Protein AF-A0A3D3SVZ4-F1 (afdb_monomer)

Foldseek 3Di:
DQLVVLLVVLQVVLVVVVVVLVVQQVDWDFDCPPVPNDTPTPGRDDDPVNSVVSNVVSNVCSNVVRVVVVVVVVPDDPVRVVVVD

Structure (mmCIF, N/CA/C/O backbone):
data_AF-A0A3D3SVZ4-F1
#
_entry.id   AF-A0A3D3SVZ4-F1
#
loop_
_atom_site.group_PDB
_atom_site.id
_atom_site.type_symbol
_atom_site.label_atom_id
_atom_site.label_alt_id
_atom_site.label_comp_id
_atom_site.label_asym_id
_atom_site.label_entity_id
_atom_site.label_seq_id
_atom_site.pdbx_PDB_ins_code
_atom_site.Cartn_x
_atom_site.Cartn_y
_atom_site.Cartn_z
_atom_site.occupancy
_atom_site.B_iso_or_equiv
_atom_site.auth_seq_id
_atom_site.auth_comp_id
_atom_site.auth_asym_id
_atom_site.auth_atom_id
_atom_site.pdbx_PDB_model_num
ATOM 1 N N . ALA A 1 1 ? 9.976 -5.767 -13.001 1.00 77.12 1 ALA A N 1
ATOM 2 C CA . ALA A 1 1 ? 10.381 -5.653 -11.586 1.00 77.12 1 ALA A CA 1
ATOM 3 C C . ALA A 1 1 ? 9.682 -4.470 -10.918 1.00 77.12 1 ALA A C 1
ATOM 5 O O . ALA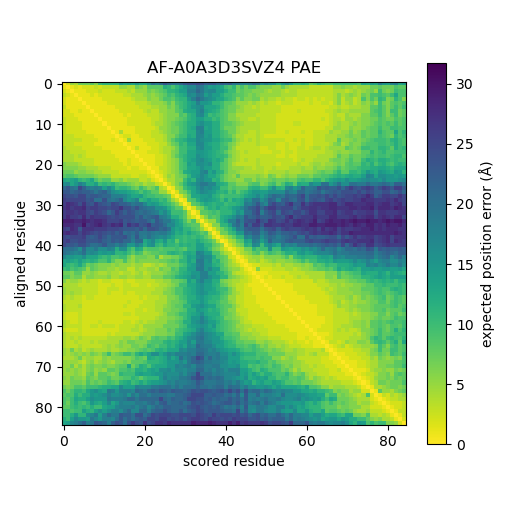 A 1 1 ? 8.765 -4.710 -10.148 1.00 77.12 1 ALA A O 1
ATOM 6 N N . PHE A 1 2 ? 9.973 -3.230 -11.333 1.00 83.00 2 PHE A N 1
ATOM 7 C CA . PHE A 1 2 ? 9.480 -2.003 -10.685 1.00 83.00 2 PHE A CA 1
ATOM 8 C C . PHE A 1 2 ? 7.979 -1.943 -10.363 1.00 83.00 2 PHE A C 1
ATOM 10 O O . PHE A 1 2 ? 7.625 -1.601 -9.243 1.00 83.00 2 PHE A O 1
ATOM 17 N N . LEU A 1 3 ? 7.088 -2.310 -11.295 1.00 86.25 3 LEU A N 1
ATOM 18 C CA . LEU A 1 3 ? 5.643 -2.277 -11.026 1.00 86.25 3 LEU A CA 1
ATOM 19 C C . LEU A 1 3 ? 5.231 -3.245 -9.903 1.00 86.25 3 LEU A C 1
ATOM 21 O O . LEU A 1 3 ? 4.421 -2.891 -9.053 1.00 86.25 3 LEU A O 1
ATOM 25 N N . ALA A 1 4 ? 5.807 -4.450 -9.878 1.00 87.44 4 ALA A N 1
ATOM 26 C CA . ALA A 1 4 ? 5.521 -5.438 -8.840 1.00 87.44 4 ALA A CA 1
ATOM 27 C C . ALA A 1 4 ? 6.060 -4.986 -7.473 1.00 87.44 4 ALA A C 1
ATOM 29 O O . ALA A 1 4 ? 5.364 -5.125 -6.472 1.00 87.44 4 ALA A O 1
ATOM 30 N N . GLU A 1 5 ? 7.249 -4.375 -7.437 1.00 88.44 5 GLU A N 1
ATOM 31 C CA . GLU A 1 5 ? 7.787 -3.754 -6.219 1.00 88.44 5 GLU A CA 1
ATOM 32 C C . GLU A 1 5 ? 6.906 -2.602 -5.726 1.00 88.44 5 GLU A C 1
ATOM 34 O O . GLU A 1 5 ? 6.593 -2.542 -4.541 1.00 88.44 5 GLU A O 1
ATOM 39 N N . SER A 1 6 ? 6.444 -1.716 -6.617 1.00 90.19 6 SER A N 1
ATOM 40 C CA . SER A 1 6 ? 5.558 -0.606 -6.238 1.00 90.19 6 SER A CA 1
ATOM 41 C C . SER A 1 6 ? 4.224 -1.094 -5.670 1.00 90.19 6 SER A C 1
ATOM 43 O O . SER A 1 6 ? 3.752 -0.554 -4.673 1.00 90.19 6 SER A O 1
ATOM 45 N N . VAL A 1 7 ? 3.631 -2.140 -6.254 1.00 90.69 7 VAL A N 1
ATOM 46 C CA . VAL A 1 7 ? 2.393 -2.748 -5.737 1.00 90.69 7 VAL A CA 1
ATOM 47 C C . VAL A 1 7 ? 2.629 -3.443 -4.397 1.00 90.69 7 VAL A C 1
ATOM 49 O O . VAL A 1 7 ? 1.808 -3.306 -3.494 1.00 90.69 7 VAL A O 1
ATOM 52 N N . PHE A 1 8 ? 3.750 -4.148 -4.235 1.00 91.75 8 PHE A N 1
ATOM 53 C CA . PHE A 1 8 ? 4.104 -4.780 -2.965 1.00 91.75 8 PHE A CA 1
ATOM 54 C C . PHE A 1 8 ? 4.275 -3.741 -1.850 1.00 91.75 8 PHE A C 1
ATOM 56 O O . PHE A 1 8 ? 3.672 -3.871 -0.787 1.00 91.75 8 PHE A O 1
ATOM 63 N N . LEU A 1 9 ? 5.027 -2.668 -2.112 1.00 92.75 9 LEU A N 1
ATOM 64 C CA . LEU A 1 9 ? 5.203 -1.569 -1.162 1.00 92.75 9 LEU A CA 1
ATOM 65 C C . LEU A 1 9 ? 3.881 -0.864 -0.848 1.00 92.75 9 LEU A C 1
ATOM 67 O O . LEU A 1 9 ? 3.635 -0.527 0.309 1.00 92.75 9 LEU A O 1
ATOM 71 N N . ALA A 1 10 ? 3.012 -0.685 -1.845 1.00 92.25 10 ALA A N 1
ATOM 72 C CA . ALA A 1 10 ? 1.687 -0.126 -1.628 1.00 92.25 10 ALA A CA 1
ATOM 73 C C . ALA A 1 10 ? 0.843 -1.019 -0.710 1.00 92.25 10 ALA A C 1
ATOM 75 O O . ALA A 1 10 ? 0.315 -0.521 0.277 1.00 92.25 10 ALA A O 1
ATOM 76 N N . LEU A 1 11 ? 0.792 -2.334 -0.950 1.00 92.88 11 LEU A N 1
ATOM 77 C CA . LEU A 1 11 ? 0.078 -3.282 -0.086 1.00 92.88 11 LEU A CA 1
ATOM 78 C C . LEU A 1 11 ? 0.592 -3.263 1.355 1.00 92.88 11 LEU A C 1
ATOM 80 O O . LEU A 1 11 ? -0.210 -3.228 2.288 1.00 92.88 11 LEU A O 1
ATOM 84 N N . VAL A 1 12 ? 1.914 -3.245 1.545 1.00 94.88 12 VAL A N 1
ATOM 85 C CA . VAL A 1 12 ? 2.523 -3.135 2.878 1.00 94.88 12 VAL A CA 1
ATOM 86 C C . VAL A 1 12 ? 2.126 -1.812 3.536 1.00 94.88 12 VAL A C 1
ATOM 88 O O . VAL A 1 12 ? 1.657 -1.814 4.672 1.00 94.88 12 VAL A O 1
ATOM 91 N N . GLY A 1 13 ? 2.230 -0.691 2.819 1.00 92.25 13 GLY A N 1
ATOM 92 C CA . GLY A 1 13 ? 1.823 0.622 3.321 1.00 92.25 13 GLY A CA 1
ATOM 93 C C . GLY A 1 13 ? 0.332 0.702 3.665 1.00 92.25 13 GLY A C 1
ATOM 94 O O . GLY A 1 13 ? -0.029 1.232 4.712 1.00 92.25 13 GLY A O 1
ATOM 95 N N . GLY A 1 14 ? -0.537 0.127 2.829 1.00 92.31 14 GLY A N 1
ATOM 96 C CA . GLY A 1 14 ? -1.979 0.042 3.061 1.00 92.31 14 GLY A CA 1
ATOM 97 C C . GLY A 1 14 ? -2.328 -0.822 4.274 1.00 92.31 14 GLY A C 1
ATOM 98 O O . GLY A 1 14 ? -3.159 -0.424 5.087 1.00 92.31 14 GLY A O 1
ATOM 99 N N . GLY A 1 15 ? -1.654 -1.962 4.445 1.00 93.31 15 GLY A N 1
ATOM 100 C CA . GLY A 1 15 ? -1.805 -2.826 5.619 1.00 93.31 15 GLY A CA 1
ATOM 101 C C . GLY A 1 15 ? -1.355 -2.147 6.914 1.00 93.31 15 GLY A C 1
ATOM 102 O O . GLY A 1 15 ? -2.073 -2.181 7.911 1.00 93.31 15 GLY A O 1
ATOM 103 N N . VAL A 1 16 ? -0.209 -1.461 6.890 1.00 94.00 16 VAL A N 1
ATOM 104 C CA . VAL A 1 16 ? 0.284 -0.675 8.033 1.00 94.00 16 VAL A CA 1
ATOM 105 C C . VAL A 1 16 ? -0.667 0.483 8.353 1.00 94.00 16 VAL A C 1
ATOM 107 O O . VAL A 1 16 ? -1.007 0.695 9.515 1.00 94.00 16 VAL A O 1
ATOM 110 N N . GLY A 1 17 ? -1.162 1.199 7.340 1.00 90.81 17 GLY A N 1
ATOM 111 C CA . GLY A 1 17 ? -2.146 2.269 7.516 1.00 90.81 17 GLY A CA 1
ATOM 112 C C . GLY A 1 17 ? -3.458 1.774 8.130 1.00 90.81 17 GLY A C 1
ATOM 113 O O . GLY A 1 17 ? -3.992 2.415 9.030 1.00 90.81 17 GLY A O 1
ATOM 114 N N . LEU A 1 18 ? -3.941 0.601 7.712 1.00 91.69 18 LEU A N 1
ATOM 115 C CA . LEU A 1 18 ? -5.104 -0.052 8.318 1.00 91.69 18 LEU A CA 1
ATOM 116 C C . LEU A 1 18 ? -4.865 -0.449 9.774 1.00 91.69 18 LEU A C 1
ATOM 118 O O . LEU A 1 18 ? -5.752 -0.257 10.606 1.00 91.69 18 LEU A O 1
ATOM 122 N N . ALA A 1 19 ? -3.674 -0.955 10.100 1.00 90.00 19 ALA A N 1
ATOM 123 C CA . ALA A 1 19 ? -3.306 -1.248 11.479 1.00 90.00 19 ALA A CA 1
ATOM 124 C C . ALA A 1 19 ? -3.358 0.026 12.341 1.00 90.00 19 ALA A C 1
ATOM 126 O O . ALA A 1 19 ? -4.010 0.029 13.383 1.00 90.00 19 ALA A O 1
ATOM 127 N N . PHE A 1 20 ? -2.787 1.140 11.876 1.00 87.44 20 PHE A N 1
ATOM 128 C CA . PHE A 1 20 ? -2.894 2.426 12.574 1.00 87.44 20 PHE A CA 1
ATOM 129 C C . PHE A 1 20 ? -4.335 2.948 12.668 1.00 87.44 20 PHE A C 1
ATOM 131 O O . PHE A 1 20 ? -4.736 3.425 13.726 1.00 87.44 20 PHE A O 1
ATOM 138 N N . ALA A 1 21 ? -5.141 2.809 11.613 1.00 86.06 21 ALA A N 1
ATOM 139 C CA . ALA A 1 21 ? -6.554 3.187 11.643 1.00 86.06 21 ALA A CA 1
ATOM 140 C C . ALA A 1 21 ? -7.347 2.358 12.666 1.00 86.06 21 ALA A C 1
ATOM 142 O O . ALA A 1 21 ? -8.250 2.876 13.319 1.00 86.06 21 ALA A O 1
ATOM 143 N N . SER A 1 22 ? -6.989 1.083 12.852 1.00 84.12 22 SER A N 1
ATOM 144 C CA . SER A 1 22 ? -7.604 0.238 13.877 1.00 84.12 22 SER A CA 1
ATOM 145 C C . SER A 1 22 ? -7.270 0.692 15.299 1.00 84.12 22 SER A C 1
ATOM 147 O O . SER A 1 22 ? -8.136 0.640 16.166 1.00 84.12 22 SER A O 1
ATOM 149 N N . LEU A 1 23 ? -6.070 1.238 15.526 1.00 83.94 23 LEU A N 1
ATOM 150 C CA . LEU A 1 23 ? -5.687 1.81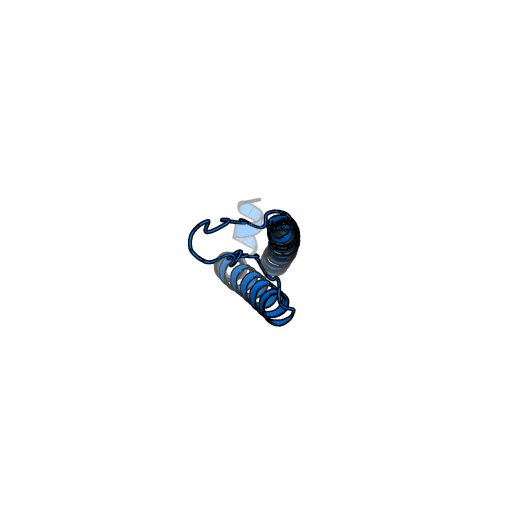1 16.819 1.00 83.94 23 LEU A CA 1
ATOM 151 C C . LEU A 1 23 ? -6.472 3.085 17.160 1.00 83.94 23 LEU A C 1
ATOM 153 O O . LEU A 1 23 ? -6.672 3.366 18.336 1.00 83.94 23 LEU A O 1
ATOM 157 N N . MET A 1 24 ? -6.962 3.838 16.169 1.00 78.44 24 MET A N 1
ATOM 158 C CA . MET A 1 24 ? -7.798 5.020 16.434 1.00 78.44 24 MET A CA 1
ATOM 159 C C . MET A 1 24 ? -9.171 4.666 17.016 1.00 78.44 24 MET A C 1
ATOM 161 O O . MET A 1 24 ? -9.783 5.515 17.656 1.00 78.44 24 MET A O 1
ATOM 165 N N . GLN A 1 25 ? -9.632 3.420 16.860 1.00 72.81 25 GLN A N 1
ATOM 166 C CA . GLN A 1 25 ? -10.861 2.948 17.511 1.00 72.81 25 GLN A CA 1
ATOM 167 C C . GLN A 1 25 ? -10.723 2.891 19.042 1.00 72.81 25 GLN A C 1
ATOM 169 O O . GLN A 1 25 ? -11.725 2.836 19.739 1.00 72.81 25 GLN A O 1
ATOM 174 N N . LEU A 1 26 ? -9.493 2.913 19.577 1.00 65.25 26 LEU A N 1
ATOM 175 C CA . LEU A 1 26 ? -9.225 2.881 21.020 1.00 65.25 26 LEU A CA 1
ATOM 176 C C . LEU A 1 26 ? -9.438 4.242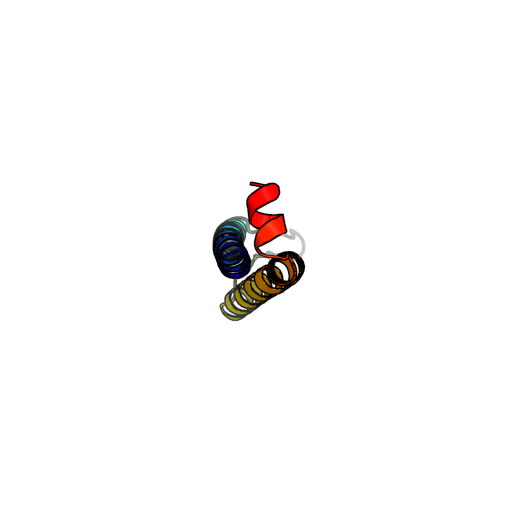 21.706 1.00 65.25 26 LEU A C 1
ATOM 178 O O . LEU A 1 26 ? -9.436 4.307 22.934 1.00 65.25 26 LEU A O 1
ATOM 182 N N . THR A 1 27 ? -9.603 5.322 20.935 1.00 61.09 27 THR A N 1
ATOM 183 C CA . THR A 1 27 ? -9.765 6.685 21.455 1.00 61.09 27 TH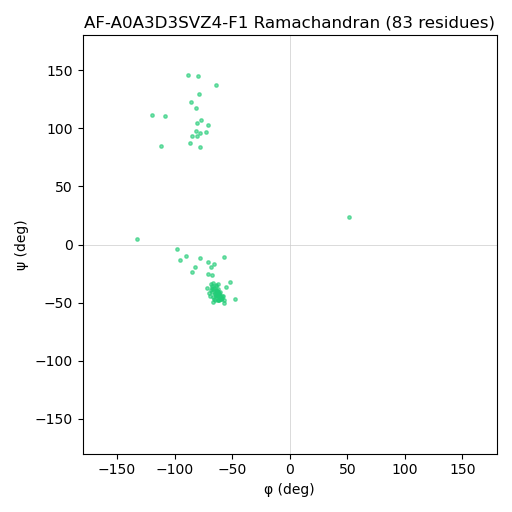R A CA 1
ATOM 184 C C . THR A 1 27 ? -11.182 7.172 21.171 1.00 61.09 27 THR A C 1
ATOM 186 O O . THR A 1 27 ? -11.440 7.836 20.168 1.00 61.09 27 THR A O 1
ATOM 189 N N . GLU A 1 28 ? -12.115 6.833 22.059 1.00 57.94 28 GLU A N 1
ATOM 190 C CA . GLU A 1 28 ? -13.472 7.378 22.036 1.00 57.94 28 GLU A CA 1
ATOM 191 C C . GLU A 1 28 ? -13.507 8.710 22.797 1.00 57.94 28 GLU A C 1
ATOM 193 O O . GLU A 1 28 ? -13.126 8.798 23.967 1.00 57.94 28 GLU A O 1
ATOM 198 N N . PHE A 1 29 ? -13.939 9.777 22.125 1.00 55.16 29 PHE A N 1
ATOM 199 C CA . PHE A 1 29 ? -14.136 11.073 22.766 1.00 55.16 29 PHE A CA 1
ATOM 200 C C . PHE A 1 29 ? -15.526 11.109 23.409 1.00 55.16 29 PHE A C 1
ATOM 202 O O . PHE A 1 29 ? -16.508 11.458 22.757 1.00 55.16 29 PHE A O 1
ATOM 209 N N . SER A 1 30 ? -15.607 10.767 24.696 1.00 46.41 30 SER A N 1
ATOM 210 C CA . SER A 1 30 ? -16.805 10.989 25.512 1.00 46.41 30 SER A CA 1
ATOM 211 C C . SER A 1 30 ? -16.859 12.436 26.001 1.00 46.41 30 SER A C 1
ATOM 213 O O . SER A 1 30 ? -16.313 12.784 27.048 1.00 46.41 30 SER A O 1
ATOM 215 N N . THR A 1 31 ? -17.538 13.313 25.260 1.00 49.72 31 THR A N 1
ATOM 216 C CA . THR A 1 31 ? -18.015 14.580 25.831 1.00 49.72 31 THR A CA 1
ATOM 217 C C . THR A 1 31 ? -19.309 14.293 26.593 1.00 49.72 31 THR A C 1
ATOM 219 O O . THR A 1 31 ? -20.373 14.099 26.002 1.00 49.72 31 THR A O 1
ATOM 222 N N . THR A 1 32 ? -19.232 14.269 27.923 1.00 49.12 32 THR A N 1
ATOM 223 C CA . THR A 1 32 ? -20.412 14.275 28.791 1.00 49.12 32 THR A CA 1
ATOM 224 C C . THR A 1 32 ? -21.066 15.655 28.722 1.00 49.12 32 THR A C 1
ATOM 226 O O . THR A 1 32 ? -20.590 16.635 29.294 1.00 49.12 32 THR A O 1
ATOM 229 N N . ASN A 1 33 ? -22.169 15.772 27.979 1.00 53.28 33 ASN A N 1
ATOM 230 C CA . ASN A 1 33 ? -22.966 16.993 27.972 1.00 53.28 33 ASN A CA 1
ATOM 231 C C . ASN A 1 33 ? -23.821 17.030 29.253 1.00 53.28 33 ASN A C 1
ATOM 233 O O . ASN A 1 33 ? -24.893 16.425 29.322 1.00 53.28 33 ASN A O 1
ATOM 237 N N . PHE A 1 34 ? -23.329 17.733 30.281 1.00 54.75 34 PHE A N 1
ATOM 238 C CA . PHE A 1 34 ? -23.978 17.880 31.596 1.00 54.75 34 PHE A CA 1
ATOM 239 C C . PHE A 1 34 ? -25.403 18.474 31.539 1.00 54.75 34 PHE A C 1
ATOM 241 O O . PHE A 1 34 ? -26.115 18.430 32.539 1.00 54.75 34 PHE A O 1
ATOM 248 N N . GLN A 1 35 ? -25.842 19.002 30.389 1.00 51.44 35 GLN A N 1
ATOM 249 C CA . GLN A 1 35 ? -27.171 19.586 30.187 1.00 51.44 35 GLN A CA 1
ATOM 250 C C . GLN A 1 35 ? -28.198 18.603 29.585 1.00 51.44 35 GLN A C 1
ATOM 252 O O . GLN A 1 35 ? -29.392 18.893 29.603 1.00 51.44 35 GLN A O 1
ATOM 257 N N . SER A 1 36 ? -27.793 17.442 29.055 1.00 55.66 36 SER A N 1
ATOM 258 C CA . SER A 1 36 ? -28.735 16.479 28.444 1.00 55.66 36 SER A CA 1
ATOM 259 C C . SER A 1 36 ? -28.576 15.021 28.876 1.00 55.66 36 SER A C 1
ATOM 261 O O . SER A 1 36 ? -29.290 14.184 28.335 1.00 55.66 36 SER A O 1
ATOM 263 N N . PHE A 1 37 ? -27.694 14.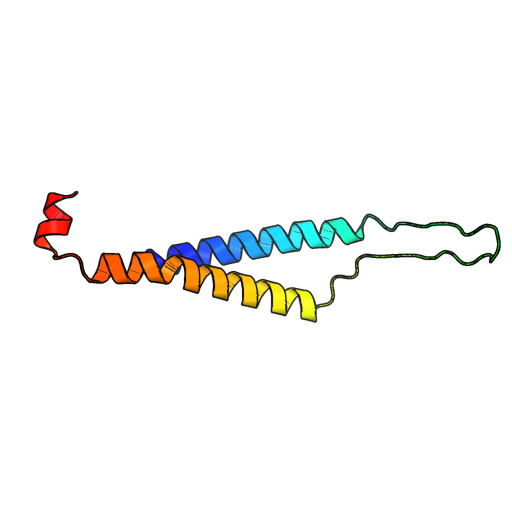683 29.831 1.00 50.28 37 PHE A N 1
ATOM 264 C CA . PHE A 1 37 ? -27.451 13.277 30.228 1.00 50.28 37 PHE A CA 1
ATOM 265 C C . PHE A 1 37 ? -27.157 12.350 29.027 1.00 50.28 37 PHE A C 1
ATOM 267 O O . PHE A 1 37 ? -27.373 11.144 29.090 1.00 50.28 37 PHE A O 1
ATOM 274 N N . SER A 1 38 ? -26.678 12.920 27.919 1.00 49.56 38 SER A N 1
ATOM 275 C CA . SER A 1 38 ? -26.455 12.210 26.666 1.00 49.56 38 SER A CA 1
ATOM 276 C C . SER A 1 38 ? -24.975 12.311 26.336 1.00 49.56 38 SER A C 1
ATOM 278 O O . SER A 1 38 ? -24.440 13.400 26.108 1.00 49.56 38 SER A O 1
ATOM 280 N N . GLU A 1 39 ? -24.303 11.169 26.419 1.00 51.41 39 GLU A N 1
ATOM 281 C CA . GLU A 1 39 ? -22.904 10.991 26.064 1.00 51.41 39 GLU A CA 1
ATOM 282 C C . GLU A 1 39 ? -22.815 10.938 24.538 1.00 51.41 39 GLU A C 1
ATOM 284 O O . GLU A 1 39 ? -23.262 9.984 23.901 1.00 51.41 39 GLU A O 1
ATOM 289 N N . LEU A 1 40 ? -22.292 12.003 23.926 1.00 54.16 40 LEU A N 1
ATOM 290 C CA . LEU A 1 40 ? -22.001 11.998 22.496 1.00 54.16 40 LEU A CA 1
ATOM 291 C C . LEU A 1 40 ? -20.694 11.228 22.291 1.00 54.16 40 LEU A C 1
ATOM 293 O O . LEU A 1 40 ? -19.622 11.826 22.244 1.00 54.16 40 LEU A O 1
ATOM 297 N N . SER A 1 41 ? -20.795 9.899 22.211 1.00 53.84 41 SER A N 1
ATOM 298 C CA . SER A 1 41 ? -19.686 9.028 21.817 1.00 53.84 41 SER A CA 1
ATOM 299 C C . SER A 1 41 ? -19.437 9.189 20.316 1.00 53.84 41 SER A C 1
ATOM 301 O O . SER A 1 41 ? -20.118 8.606 19.467 1.00 53.84 41 SER A O 1
ATOM 303 N N . PHE A 1 42 ? -18.471 10.039 19.972 1.00 56.12 42 PHE A N 1
ATOM 304 C CA . PHE A 1 42 ? -17.902 10.079 18.630 1.00 56.12 42 PHE A CA 1
ATOM 305 C C . PHE A 1 42 ? -16.768 9.051 18.563 1.00 56.12 42 PHE A C 1
ATOM 307 O O . PHE A 1 42 ? -15.608 9.361 18.834 1.00 56.12 42 PHE A O 1
ATOM 314 N N . GLY A 1 43 ? -17.133 7.810 18.242 1.00 61.22 43 GLY A N 1
ATOM 315 C CA . GLY A 1 43 ? -16.194 6.716 18.002 1.00 61.22 43 GLY A CA 1
ATOM 316 C C . GLY A 1 43 ? -15.737 6.655 16.543 1.00 61.22 43 GLY A C 1
ATOM 317 O O . GLY A 1 43 ? -16.503 6.933 15.616 1.00 61.22 43 GLY A O 1
ATOM 318 N N . PHE A 1 44 ? -14.483 6.264 16.321 1.00 66.88 44 PHE A N 1
ATOM 319 C CA . PHE A 1 44 ? -14.011 5.865 14.997 1.00 66.88 44 PHE A CA 1
ATOM 320 C C . PHE A 1 44 ? -14.415 4.410 14.744 1.00 66.88 44 PHE A C 1
ATOM 322 O O . PHE A 1 44 ? -13.950 3.516 15.440 1.00 66.88 44 PHE A O 1
ATOM 329 N N . TYR A 1 45 ? -15.251 4.157 13.732 1.00 75.75 45 TYR A N 1
ATOM 330 C CA . TYR A 1 45 ? -15.703 2.805 13.380 1.00 75.75 45 TYR A CA 1
ATOM 331 C C . TYR A 1 45 ? -15.066 2.339 12.069 1.00 75.75 45 TYR A C 1
ATOM 333 O O . TYR A 1 45 ? -15.401 2.826 10.985 1.00 75.75 45 TYR A O 1
ATOM 341 N N . LEU A 1 46 ? -14.168 1.352 12.139 1.00 79.31 46 LEU A N 1
ATOM 342 C CA . LEU A 1 46 ? -13.607 0.734 10.938 1.00 79.31 46 LEU A CA 1
ATOM 343 C C . LEU A 1 46 ? -14.586 -0.308 10.394 1.00 79.31 46 LEU A C 1
ATOM 345 O O . LEU A 1 46 ? -14.650 -1.448 10.846 1.00 79.31 46 LEU A O 1
ATOM 349 N N . THR A 1 47 ? -15.363 0.095 9.396 1.00 86.62 47 THR A N 1
ATOM 350 C CA . THR A 1 47 ? -16.309 -0.799 8.720 1.00 86.62 47 THR A CA 1
ATOM 351 C C . THR A 1 47 ? -15.567 -1.670 7.695 1.00 86.62 47 THR A C 1
ATOM 353 O O . THR A 1 47 ? -14.675 -1.153 7.016 1.00 86.62 47 THR A O 1
ATOM 356 N N . PRO A 1 48 ? -15.957 -2.944 7.473 1.00 84.31 48 PRO A N 1
ATOM 357 C CA . PRO A 1 48 ? -15.359 -3.793 6.433 1.00 84.31 48 PRO A CA 1
ATOM 358 C C . PRO A 1 48 ? -15.332 -3.139 5.041 1.00 84.31 48 PRO A C 1
ATOM 360 O O . PRO A 1 48 ? -14.388 -3.322 4.277 1.00 84.31 48 PRO A O 1
ATOM 363 N N . GLY A 1 49 ? -16.331 -2.306 4.730 1.00 90.81 49 GLY A N 1
ATOM 364 C CA . GLY A 1 49 ? -16.372 -1.528 3.492 1.00 90.81 49 GLY A CA 1
ATOM 365 C C . GLY A 1 49 ? -15.246 -0.495 3.361 1.00 90.81 49 GLY A C 1
ATOM 366 O O . GLY A 1 49 ? -14.750 -0.293 2.256 1.00 90.81 49 GLY A O 1
ATOM 367 N N . ILE A 1 50 ? -14.813 0.130 4.462 1.00 89.19 50 ILE A N 1
ATOM 368 C CA . ILE A 1 50 ? -13.689 1.083 4.468 1.00 89.19 50 ILE A CA 1
ATOM 369 C C . ILE A 1 50 ? -12.382 0.329 4.235 1.00 89.19 50 ILE A C 1
ATOM 371 O O . ILE A 1 50 ? -11.574 0.769 3.426 1.00 89.19 50 ILE A O 1
ATOM 375 N N . VAL A 1 51 ? -12.218 -0.837 4.869 1.00 89.44 51 VAL A N 1
ATOM 376 C CA . VAL A 1 51 ? -11.030 -1.695 4.721 1.00 89.44 51 VAL A CA 1
ATOM 377 C C . VAL A 1 51 ? -10.801 -2.089 3.263 1.00 89.44 51 VAL A C 1
ATOM 379 O O . VAL A 1 51 ? -9.693 -1.953 2.739 1.00 89.44 51 VAL A O 1
ATOM 382 N N . ILE A 1 52 ? -11.859 -2.545 2.588 1.00 93.12 52 ILE A N 1
ATOM 383 C CA . ILE A 1 52 ? -11.790 -2.932 1.175 1.00 93.12 52 ILE A CA 1
ATOM 384 C C . ILE A 1 52 ? -11.467 -1.711 0.309 1.00 93.12 52 ILE A C 1
ATOM 386 O O . ILE A 1 52 ? -10.556 -1.773 -0.514 1.00 93.12 52 ILE A O 1
ATOM 390 N N . GLN A 1 53 ? -12.166 -0.590 0.509 1.00 92.38 53 GLN A N 1
ATOM 391 C CA . GLN A 1 53 ? -11.937 0.630 -0.270 1.00 92.38 53 GLN A CA 1
ATOM 392 C C . GLN A 1 53 ? -10.514 1.172 -0.101 1.00 92.38 53 GLN A C 1
ATOM 394 O O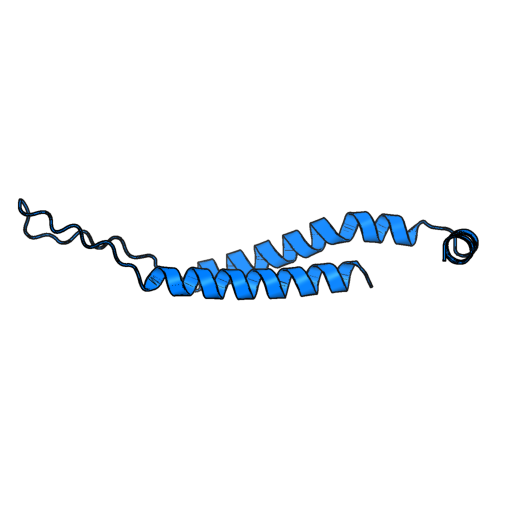 . GLN A 1 53 ? -9.878 1.520 -1.093 1.00 92.38 53 GLN A O 1
ATOM 399 N N . SER A 1 54 ? -9.978 1.193 1.122 1.00 92.06 54 SER A N 1
ATOM 400 C CA . SER A 1 54 ? -8.616 1.664 1.383 1.00 92.06 54 SER A CA 1
ATOM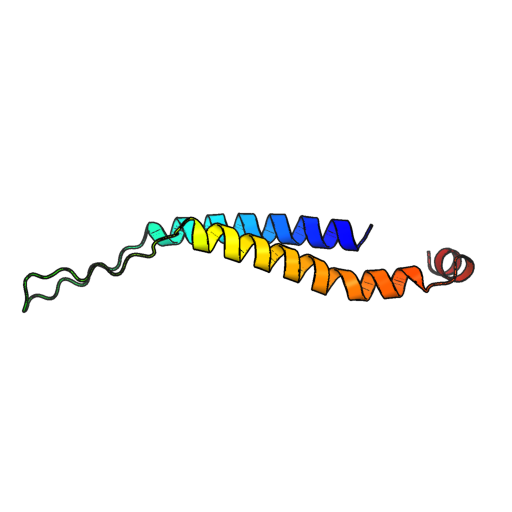 401 C C . SER A 1 54 ? -7.555 0.745 0.779 1.00 92.06 54 SER A C 1
ATOM 403 O O . SER A 1 54 ? -6.558 1.234 0.252 1.00 92.06 54 SER A O 1
ATOM 405 N N . LEU A 1 55 ? -7.768 -0.577 0.807 1.00 92.56 55 LEU A N 1
ATOM 406 C CA . LEU A 1 55 ? -6.869 -1.537 0.157 1.00 92.56 55 LEU A CA 1
ATOM 407 C C . LEU A 1 55 ? -6.876 -1.369 -1.362 1.00 92.56 55 LEU A C 1
ATOM 409 O O . LEU A 1 55 ? -5.813 -1.277 -1.971 1.00 92.56 55 LEU A O 1
ATOM 413 N N . VAL A 1 56 ? -8.061 -1.272 -1.971 1.00 95.00 56 VAL A N 1
ATOM 414 C CA . VAL A 1 56 ? -8.200 -1.031 -3.414 1.00 95.00 56 VAL A CA 1
ATOM 415 C C . VAL A 1 56 ? -7.524 0.281 -3.803 1.00 95.00 56 VAL A C 1
ATOM 417 O O . VAL A 1 56 ? -6.745 0.313 -4.754 1.00 95.00 56 VAL A O 1
ATOM 420 N N . PHE A 1 57 ? -7.763 1.349 -3.044 1.00 93.81 57 PHE A N 1
ATOM 421 C CA . PHE A 1 57 ? -7.144 2.648 -3.282 1.00 93.81 57 PHE A CA 1
ATOM 422 C C . PHE A 1 57 ? -5.614 2.589 -3.190 1.00 93.81 57 PHE A C 1
ATOM 424 O O . PHE A 1 57 ? -4.919 3.116 -4.057 1.00 93.81 57 PHE A O 1
ATOM 431 N N . SER A 1 58 ? -5.085 1.906 -2.175 1.00 93.38 58 SER A N 1
ATOM 432 C CA . SER A 1 58 ? -3.648 1.709 -1.999 1.00 93.38 58 SER A CA 1
ATOM 433 C C . SER A 1 58 ? -3.023 0.970 -3.189 1.00 93.38 58 SER A C 1
ATOM 435 O O . SER A 1 58 ? -2.040 1.443 -3.760 1.00 93.38 58 SER A O 1
ATOM 437 N N . VAL A 1 59 ? -3.634 -0.130 -3.641 1.00 92.44 59 VAL A N 1
ATOM 438 C CA . VAL A 1 59 ? -3.170 -0.879 -4.819 1.00 92.44 59 VAL A CA 1
ATOM 439 C C . VAL A 1 59 ? -3.199 -0.011 -6.074 1.00 92.44 59 VAL A C 1
ATOM 441 O O . VAL A 1 59 ? -2.216 0.018 -6.812 1.00 92.44 59 VAL A O 1
ATOM 444 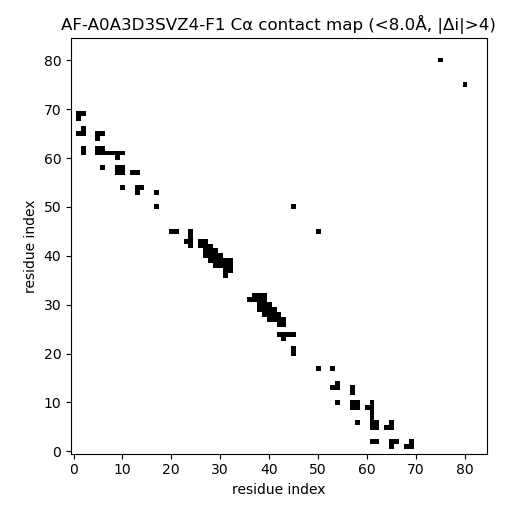N N . LEU A 1 60 ? -4.286 0.732 -6.304 1.00 93.94 60 LEU A N 1
ATOM 445 C CA . LEU A 1 60 ? -4.388 1.651 -7.439 1.00 93.94 60 LEU A CA 1
ATOM 446 C C . LEU A 1 60 ? -3.270 2.695 -7.413 1.00 93.94 60 LEU A C 1
ATOM 448 O O . LEU A 1 60 ? -2.630 2.919 -8.438 1.00 93.94 60 LEU A O 1
ATOM 452 N N . MET A 1 61 ? -2.978 3.278 -6.250 1.00 91.00 61 MET A N 1
ATOM 453 C CA . MET A 1 61 ? -1.867 4.218 -6.098 1.00 91.00 61 MET A CA 1
ATOM 454 C C . MET A 1 61 ? -0.502 3.569 -6.353 1.00 91.00 61 MET A C 1
ATOM 456 O O . MET A 1 61 ? 0.339 4.177 -7.014 1.00 91.00 61 MET A O 1
ATOM 460 N N . GLY A 1 62 ? -0.284 2.327 -5.912 1.00 91.12 62 GLY A N 1
ATOM 461 C CA . GLY A 1 62 ? 0.936 1.568 -6.213 1.00 91.12 62 GLY A CA 1
ATOM 462 C C . GLY A 1 62 ? 1.122 1.301 -7.707 1.00 91.12 62 GLY A C 1
ATOM 463 O O . GLY A 1 62 ? 2.220 1.458 -8.243 1.00 91.12 62 GLY A O 1
ATOM 464 N N . VAL A 1 63 ? 0.035 0.958 -8.404 1.00 90.44 63 VAL A N 1
ATOM 465 C CA . VAL A 1 63 ? 0.033 0.761 -9.859 1.00 90.44 63 VAL A CA 1
ATOM 466 C C . VAL A 1 63 ? 0.298 2.084 -10.583 1.00 90.44 63 VAL A C 1
ATOM 468 O O . VAL A 1 63 ? 1.184 2.149 -11.433 1.00 90.44 63 VAL A O 1
ATOM 471 N N . LEU A 1 64 ? -0.413 3.158 -10.227 1.00 90.44 64 LEU A N 1
ATOM 472 C CA . LEU A 1 64 ? -0.259 4.481 -10.843 1.00 90.44 64 LEU A CA 1
ATOM 473 C C . LEU A 1 64 ? 1.143 5.065 -10.618 1.00 90.44 64 LEU A C 1
ATOM 475 O O . LEU A 1 64 ? 1.760 5.544 -11.569 1.00 90.44 64 LEU A O 1
ATOM 479 N N . GLY A 1 65 ? 1.679 4.967 -9.399 1.00 87.12 65 GLY A N 1
ATOM 480 C CA . GLY A 1 65 ? 3.026 5.431 -9.063 1.00 87.12 65 GLY A CA 1
ATOM 481 C C . GLY A 1 65 ? 4.138 4.611 -9.727 1.00 87.12 65 GLY A C 1
ATOM 482 O O . GLY A 1 65 ? 5.145 5.173 -10.156 1.00 87.12 65 GLY A O 1
ATOM 483 N N . GLY A 1 66 ? 3.947 3.295 -9.871 1.00 87.00 66 GLY A N 1
ATOM 484 C CA . GLY A 1 66 ? 4.919 2.385 -10.488 1.00 87.00 66 GLY A CA 1
ATOM 485 C C . GLY A 1 66 ? 4.880 2.340 -12.020 1.00 87.00 66 GLY A C 1
ATOM 486 O O . GLY A 1 66 ? 5.858 1.931 -12.650 1.00 87.00 66 GLY A O 1
ATOM 487 N N . MET A 1 67 ? 3.786 2.773 -12.656 1.00 87.88 67 MET A N 1
ATOM 488 C CA . MET A 1 67 ? 3.639 2.712 -14.117 1.00 87.88 67 MET A CA 1
ATOM 489 C C . MET A 1 67 ? 4.565 3.678 -14.863 1.00 87.88 67 MET A C 1
ATOM 491 O O . MET A 1 67 ? 5.200 3.274 -15.837 1.00 87.88 67 MET A O 1
ATOM 495 N N . ALA A 1 68 ? 4.685 4.930 -14.418 1.00 83.44 68 ALA A N 1
ATOM 496 C CA . ALA A 1 68 ? 5.559 5.915 -15.062 1.00 83.44 68 ALA A CA 1
ATOM 497 C C . ALA A 1 68 ? 7.037 5.460 -15.154 1.00 83.44 68 ALA A C 1
ATOM 499 O O . ALA A 1 68 ? 7.595 5.484 -16.258 1.00 83.44 68 ALA A O 1
ATOM 500 N N . PRO A 1 69 ? 7.686 4.985 -14.067 1.00 81.12 69 PRO A N 1
ATOM 501 C CA . PRO A 1 69 ? 9.046 4.456 -14.157 1.00 81.12 69 PRO A CA 1
ATOM 502 C C . PRO A 1 69 ? 9.121 3.143 -14.951 1.00 81.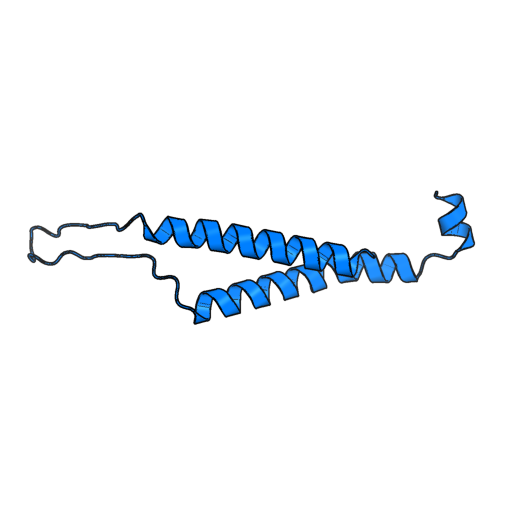12 69 PRO A C 1
ATOM 504 O O . PRO A 1 69 ? 10.087 2.945 -15.685 1.00 81.12 69 PRO A O 1
ATOM 507 N N . ALA A 1 70 ? 8.106 2.272 -14.883 1.00 84.50 70 ALA A N 1
ATOM 508 C CA . ALA A 1 70 ? 8.090 1.017 -15.638 1.00 84.50 70 ALA A CA 1
ATOM 509 C C . ALA A 1 70 ? 8.036 1.238 -17.161 1.00 84.50 70 ALA A C 1
ATOM 511 O O . ALA A 1 70 ? 8.772 0.586 -17.902 1.00 84.50 70 ALA A O 1
ATOM 512 N N . ILE A 1 71 ? 7.217 2.187 -17.628 1.00 83.88 71 ILE A N 1
ATOM 513 C CA . ILE A 1 71 ? 7.139 2.570 -19.049 1.00 83.88 71 ILE A CA 1
ATOM 514 C C . ILE A 1 71 ? 8.448 3.211 -19.508 1.00 83.88 71 ILE A C 1
ATOM 516 O O . ILE A 1 71 ? 8.888 3.007 -20.637 1.00 83.88 71 ILE A O 1
ATOM 520 N N . ARG A 1 72 ? 9.085 3.999 -18.640 1.00 82.88 72 ARG A N 1
ATOM 521 C CA . ARG A 1 72 ? 10.378 4.596 -18.955 1.00 82.88 72 ARG A CA 1
ATOM 522 C C . ARG A 1 72 ? 11.459 3.521 -19.082 1.00 82.88 72 ARG A C 1
ATOM 524 O O . ARG A 1 72 ? 12.197 3.544 -20.057 1.00 82.88 72 ARG A O 1
ATOM 531 N N . ALA A 1 73 ? 11.506 2.559 -18.162 1.00 82.56 73 ALA A N 1
ATOM 532 C CA . ALA A 1 73 ? 12.463 1.454 -18.194 1.00 82.56 73 ALA A CA 1
ATOM 533 C C . ALA A 1 73 ? 12.282 0.535 -19.415 1.00 82.56 73 ALA A C 1
ATOM 535 O O . ALA A 1 73 ? 13.272 0.072 -19.972 1.00 82.56 73 ALA A O 1
ATOM 536 N N . SER A 1 74 ? 11.047 0.306 -19.878 1.00 82.50 74 SER A N 1
ATOM 537 C CA . SER A 1 74 ? 10.790 -0.541 -21.054 1.00 82.50 74 SER A CA 1
ATOM 538 C C . SER A 1 74 ? 11.229 0.078 -22.386 1.00 82.50 74 SER A C 1
ATOM 540 O O . SER A 1 74 ? 11.332 -0.635 -23.380 1.00 82.50 74 SER A O 1
ATOM 542 N N . ARG A 1 75 ? 11.494 1.391 -22.418 1.00 83.25 75 ARG A N 1
ATOM 543 C CA . ARG A 1 75 ? 11.917 2.133 -23.618 1.00 83.25 75 ARG A CA 1
ATOM 544 C C . ARG A 1 75 ? 13.428 2.354 -23.714 1.00 83.25 75 ARG A C 1
ATOM 546 O O . ARG A 1 75 ? 13.877 2.927 -24.703 1.00 83.25 75 ARG A O 1
ATOM 553 N N . ILE A 1 76 ? 14.206 1.942 -22.713 1.00 83.94 76 ILE A N 1
ATOM 554 C CA . ILE A 1 76 ? 15.666 2.101 -22.726 1.00 83.94 76 ILE A CA 1
ATOM 555 C C . ILE A 1 76 ? 16.273 1.008 -23.611 1.00 83.94 76 ILE A C 1
ATOM 557 O O . ILE A 1 76 ? 15.962 -0.173 -23.448 1.00 83.94 76 ILE A O 1
ATOM 561 N N . ALA A 1 77 ? 17.143 1.392 -24.549 1.00 81.69 77 ALA A N 1
ATOM 562 C CA . ALA A 1 77 ? 17.857 0.434 -25.384 1.00 81.69 77 ALA A CA 1
ATOM 563 C C . ALA A 1 77 ? 18.789 -0.432 -24.521 1.00 81.69 77 ALA A C 1
ATOM 565 O O . ALA A 1 77 ? 19.498 0.077 -23.655 1.00 81.69 77 ALA A O 1
ATOM 566 N N . ILE A 1 78 ? 18.827 -1.743 -24.779 1.00 78.44 78 ILE A N 1
ATOM 567 C CA . ILE A 1 78 ? 19.594 -2.714 -23.970 1.00 78.44 78 ILE A CA 1
ATOM 568 C C . ILE A 1 78 ? 21.081 -2.323 -23.873 1.00 78.44 78 ILE A C 1
ATOM 570 O O . ILE A 1 78 ? 21.693 -2.464 -22.818 1.00 78.44 78 ILE A O 1
ATOM 574 N N . VAL A 1 79 ? 21.645 -1.771 -24.953 1.00 79.44 79 VAL A N 1
ATOM 575 C CA . VAL A 1 79 ? 23.041 -1.299 -25.000 1.00 79.44 79 VAL A CA 1
ATOM 576 C C . VAL A 1 79 ? 23.266 -0.095 -24.078 1.00 79.44 79 VAL A C 1
ATOM 578 O O . VAL A 1 79 ? 24.295 -0.009 -23.417 1.00 79.44 79 VAL A O 1
ATOM 581 N N . GLU A 1 80 ? 22.297 0.815 -23.988 1.00 78.06 80 GLU A N 1
ATOM 582 C CA . GLU A 1 80 ? 22.338 1.964 -23.077 1.00 78.06 80 GLU A CA 1
ATOM 583 C C . GLU A 1 80 ? 22.142 1.546 -21.620 1.00 78.06 80 GLU A C 1
ATOM 585 O O . GLU A 1 80 ? 22.831 2.061 -20.744 1.00 78.06 80 GLU A O 1
ATOM 590 N N . ALA A 1 81 ? 21.276 0.564 -21.359 1.00 75.31 81 ALA A N 1
ATOM 591 C CA . ALA A 1 81 ? 21.095 0.000 -20.025 1.00 75.31 81 ALA A CA 1
ATOM 592 C C . ALA A 1 81 ? 22.374 -0.682 -19.504 1.00 75.31 81 ALA A C 1
ATOM 594 O O . ALA A 1 81 ? 22.717 -0.510 -18.340 1.00 75.31 81 ALA A O 1
ATOM 595 N N . LEU A 1 82 ? 23.103 -1.402 -20.366 1.00 70.44 82 LEU A N 1
ATOM 596 C CA . LEU A 1 82 ? 24.394 -2.019 -20.030 1.00 70.44 82 LEU A CA 1
ATOM 597 C C . LEU A 1 82 ? 25.532 -1.007 -19.865 1.00 70.44 82 LEU A C 1
ATOM 599 O O . LEU A 1 82 ? 26.500 -1.299 -19.178 1.00 70.44 82 LEU A O 1
ATOM 603 N N . ARG A 1 83 ? 25.441 0.162 -20.509 1.00 74.81 83 ARG A N 1
ATOM 604 C CA . ARG A 1 83 ? 26.454 1.223 -20.408 1.00 74.81 83 ARG A CA 1
ATOM 605 C C . ARG A 1 83 ? 26.242 2.138 -19.199 1.00 74.81 83 ARG A C 1
ATOM 607 O O . ARG A 1 83 ? 27.178 2.807 -18.776 1.00 74.81 83 ARG A O 1
ATOM 614 N N . ALA A 1 84 ? 25.009 2.214 -18.706 1.00 68.00 84 ALA A N 1
ATOM 615 C CA . ALA A 1 84 ? 24.637 2.976 -17.518 1.00 68.00 84 ALA A CA 1
ATOM 616 C C . ALA A 1 84 ? 24.737 2.165 -16.210 1.00 68.00 84 ALA A C 1
ATOM 618 O O . ALA A 1 84 ? 24.598 2.758 -15.140 1.00 68.00 84 ALA A O 1
ATOM 619 N N . ALA A 1 85 ? 24.935 0.845 -16.303 1.00 53.66 85 ALA A N 1
ATOM 620 C CA . ALA A 1 85 ? 25.204 -0.061 -15.184 1.00 53.66 85 ALA A CA 1
ATOM 621 C C . ALA A 1 85 ? 26.707 -0.130 -14.884 1.00 53.66 85 ALA A C 1
ATOM 623 O O . ALA A 1 85 ? 27.046 -0.242 -13.685 1.00 53.66 85 ALA A O 1
#

Nearest PDB structures (foldseek):
  4r0c-assembly1_C  TM=4.110E-01  e=9.631E+00  Alcanivorax borkumensis SK2

Sequence (85 aa):
AFLAESVFLALVGGGVGLAFASLMQLTEFSTTNFQSFSELSFGFYLTPGIVIQSLVFSVLMGVLGGMAPAIRASRIAIVEALRAA

pLDDT: mean 79.0, std 14.76, range [46.41, 95.0]

Radius of gyration: 21.96 Å; Cα contacts (8 Å, |Δi|>4): 66; chains: 1; bounding box: 55×25×57 Å

Mean predicted aligned error: 10.29 Å

Secondary structure (DSSP, 8-state):
-HHHHHHHHHHHHHHHHHHHHHHGGG--EEEEETTTTEEEEE-----HHHHHHHHHHHHHHHHHHHHHHHHHHHTS-HHHHHHH-

Solvent-accessible surface area (backbone atoms only — not comparable to full-atom values): 4819 Å² total; per-residue (Å²): 110,60,42,62,54,30,31,51,53,22,47,52,50,35,51,52,50,50,53,55,56,56,57,47,47,75,59,59,50,70,53,73,40,89,89,68,87,49,66,53,68,58,61,56,78,92,45,72,69,53,56,51,51,50,46,53,50,27,37,51,50,11,45,61,65,17,43,63,59,41,58,54,60,73,69,56,52,70,70,56,56,64,71,75,103